Protein AF-A0A3C0M8T8-F1 (afdb_monomer_lite)

Secondary structure (DSSP, 8-state):
-GGGGT----HHHHHHHHHHHHHHHHHSSHHHHHHHHHHHHHHHHHHHHHHH-GGGHHHHHHHHHHHHHHHHHHHHHHHHSS---GGG-HHHHHHHHHHHHHHHHHHHHHHS----

Radius of gyration: 17.22 Å; chains: 1; bounding box: 35×31×57 Å

pLDDT: mean 80.28, std 11.5, range [44.75, 93.38]

Sequence (116 aa):
ELTGMGVAVDWATRVQASLDDFIGLTASVVFPAIIAIGLLIAFVAAGFVARLAPGLRWFVFFVAGAVAMAVIFMLLKQALGTVGLFGARGTLGLAAQCLAGAVGGLVFATLKPAVR

Structure (mmCIF, N/CA/C/O backbone):
data_AF-A0A3C0M8T8-F1
#
_entry.id   AF-A0A3C0M8T8-F1
#
loop_
_atom_site.group_PDB
_atom_site.id
_atom_site.type_symbol
_atom_site.label_atom_id
_atom_site.label_alt_id
_atom_site.label_comp_id
_atom_site.label_asym_id
_atom_site.label_entity_id
_atom_site.label_seq_id
_atom_site.pdbx_PDB_ins_code
_atom_site.Cartn_x
_atom_site.Cartn_y
_atom_site.Cartn_z
_atom_site.occupancy
_atom_site.B_iso_or_equiv
_atom_site.auth_seq_id
_atom_site.auth_comp_id
_atom_site.auth_asym_id
_atom_site.auth_atom_id
_atom_site.pdbx_PDB_model_num
ATOM 1 N N . GLU A 1 1 ? 7.422 -1.029 -28.060 1.00 54.16 1 GLU A N 1
ATOM 2 C CA . GLU A 1 1 ? 7.874 -2.032 -27.068 1.00 54.16 1 GLU A CA 1
ATOM 3 C C . GLU A 1 1 ? 8.872 -2.964 -27.736 1.00 54.16 1 GLU A C 1
ATOM 5 O O . GLU A 1 1 ? 8.706 -3.211 -28.922 1.00 54.16 1 GLU A O 1
ATOM 10 N N . LEU A 1 2 ? 9.902 -3.446 -27.035 1.00 59.66 2 LEU A N 1
ATOM 11 C CA . LEU A 1 2 ? 10.996 -4.256 -27.610 1.00 59.66 2 LEU A CA 1
ATOM 12 C C . LEU A 1 2 ? 10.494 -5.502 -28.373 1.00 59.66 2 LEU A C 1
ATOM 14 O O . LEU A 1 2 ? 11.034 -5.858 -29.416 1.00 59.66 2 LEU A O 1
ATOM 18 N N . THR A 1 3 ? 9.373 -6.073 -27.935 1.00 58.62 3 THR A N 1
ATOM 19 C CA . THR A 1 3 ? 8.644 -7.147 -28.627 1.00 58.62 3 THR A CA 1
ATOM 20 C C . THR A 1 3 ? 8.092 -6.723 -29.993 1.00 58.62 3 THR A C 1
ATOM 22 O O . THR A 1 3 ? 8.092 -7.508 -30.933 1.00 58.62 3 THR A O 1
ATOM 25 N N . GLY A 1 4 ? 7.662 -5.466 -30.132 1.00 60.62 4 GLY A N 1
ATOM 26 C CA . GLY A 1 4 ? 7.236 -4.870 -31.404 1.00 60.62 4 GLY A CA 1
ATOM 27 C C . GLY A 1 4 ? 8.398 -4.504 -32.337 1.00 60.62 4 GLY A C 1
ATOM 28 O O . GLY A 1 4 ? 8.161 -4.172 -33.491 1.00 60.62 4 GLY A O 1
ATOM 29 N N . MET A 1 5 ? 9.642 -4.587 -31.852 1.00 74.56 5 MET A N 1
ATOM 30 C CA . MET A 1 5 ? 10.874 -4.469 -32.643 1.00 74.56 5 MET A CA 1
ATOM 31 C C . MET A 1 5 ? 11.488 -5.847 -32.964 1.00 74.56 5 MET A C 1
ATOM 33 O O . MET A 1 5 ? 12.617 -5.918 -33.439 1.00 74.56 5 MET A O 1
ATOM 37 N N . GLY A 1 6 ? 10.767 -6.945 -32.693 1.00 67.06 6 GLY A N 1
ATOM 38 C CA . GLY A 1 6 ? 11.219 -8.315 -32.967 1.00 67.06 6 GLY A CA 1
ATOM 39 C C . GLY A 1 6 ? 12.208 -8.883 -31.945 1.00 67.06 6 GLY A C 1
ATOM 40 O O . GLY A 1 6 ? 12.714 -9.986 -32.135 1.00 67.06 6 GLY A O 1
ATOM 41 N N . VAL A 1 7 ? 12.476 -8.170 -30.847 1.00 75.75 7 VAL A N 1
ATOM 42 C CA . VAL A 1 7 ? 13.340 -8.662 -29.771 1.00 75.75 7 VAL A CA 1
ATOM 43 C C . VAL A 1 7 ? 12.507 -9.540 -28.841 1.00 75.75 7 VAL A C 1
ATOM 45 O O . VAL A 1 7 ? 11.625 -9.056 -28.126 1.00 75.75 7 VAL A O 1
ATOM 48 N N . ALA A 1 8 ? 12.775 -10.846 -28.854 1.00 72.38 8 ALA A N 1
ATOM 49 C CA . ALA A 1 8 ? 12.189 -11.778 -27.902 1.00 72.38 8 ALA A CA 1
ATOM 50 C C . ALA A 1 8 ? 12.747 -11.484 -26.501 1.00 72.38 8 ALA A C 1
ATOM 52 O O . ALA A 1 8 ? 13.915 -11.735 -26.219 1.00 72.38 8 ALA A O 1
ATOM 53 N N . VAL A 1 9 ? 11.911 -10.917 -25.631 1.00 77.25 9 VAL A N 1
ATOM 54 C CA . VAL A 1 9 ? 12.254 -10.700 -24.221 1.00 77.25 9 VAL A CA 1
ATOM 55 C C . VAL A 1 9 ? 11.786 -11.912 -23.428 1.00 77.25 9 VAL A C 1
ATOM 57 O O . VAL A 1 9 ? 10.575 -12.124 -23.297 1.00 77.25 9 VAL A O 1
ATOM 60 N N . ASP A 1 10 ? 12.743 -12.677 -22.907 1.00 86.19 10 ASP A N 1
ATOM 61 C CA . ASP A 1 10 ? 12.476 -13.832 -22.055 1.00 86.19 10 ASP A CA 1
ATOM 62 C C . ASP A 1 10 ? 11.764 -13.425 -20.751 1.00 86.19 10 ASP A C 1
ATOM 64 O O . ASP A 1 10 ? 11.868 -12.292 -20.268 1.00 86.19 10 ASP A O 1
ATOM 68 N N . TRP A 1 11 ? 11.008 -14.357 -20.175 1.00 83.19 11 TRP A N 1
ATOM 69 C CA . TRP A 1 11 ? 10.229 -14.137 -18.962 1.00 83.19 11 TRP A CA 1
ATOM 70 C C . TRP A 1 11 ? 11.118 -13.784 -17.766 1.00 83.19 11 TRP A C 1
ATOM 72 O O . TRP A 1 11 ? 10.768 -12.889 -16.993 1.00 83.19 11 TRP A O 1
ATOM 82 N N . ALA A 1 12 ? 12.298 -14.405 -17.654 1.00 85.25 12 ALA A N 1
ATOM 83 C CA . ALA A 1 12 ? 13.267 -14.083 -16.608 1.00 85.25 12 ALA A CA 1
ATOM 84 C C . ALA A 1 12 ? 13.675 -12.601 -16.659 1.00 85.25 12 ALA A C 1
ATOM 86 O O . ALA A 1 12 ? 13.643 -11.909 -15.643 1.00 85.25 12 ALA A O 1
ATOM 87 N N . THR A 1 13 ? 13.943 -12.072 -17.857 1.00 83.88 13 THR A N 1
ATOM 88 C CA . THR A 1 13 ? 14.281 -10.657 -18.062 1.00 83.88 13 THR A CA 1
ATOM 89 C C . THR A 1 13 ? 13.140 -9.724 -17.653 1.00 83.88 13 THR A C 1
ATOM 91 O O . THR A 1 13 ? 13.390 -8.661 -17.092 1.00 83.88 13 THR A O 1
ATOM 94 N N . ARG A 1 14 ? 11.879 -10.117 -17.879 1.00 81.25 14 ARG A N 1
ATOM 95 C CA . ARG A 1 14 ? 10.708 -9.318 -17.473 1.00 81.25 14 ARG A CA 1
ATOM 96 C C . ARG A 1 14 ? 10.573 -9.222 -15.958 1.00 81.25 14 ARG A C 1
ATOM 98 O O . ARG A 1 14 ? 10.259 -8.151 -15.439 1.00 81.25 14 ARG A O 1
ATOM 105 N N . VAL A 1 15 ? 10.809 -10.326 -15.252 1.00 82.69 15 VAL A N 1
ATOM 106 C CA . VAL A 1 15 ? 10.779 -10.328 -13.785 1.00 82.69 15 VAL A CA 1
ATOM 107 C C . VAL A 1 15 ? 11.926 -9.516 -13.217 1.00 82.69 15 VAL A C 1
ATOM 109 O O . VAL A 1 15 ? 11.696 -8.709 -12.323 1.00 82.69 15 VAL A O 1
ATOM 112 N N . GLN A 1 16 ? 13.129 -9.672 -13.763 1.00 84.00 16 GLN A N 1
ATOM 113 C CA . GLN A 1 16 ? 14.297 -8.940 -13.287 1.00 84.00 16 GLN A CA 1
ATOM 114 C C . GLN A 1 16 ? 14.127 -7.430 -13.479 1.00 84.00 16 GLN A C 1
ATOM 116 O O . GLN A 1 16 ? 14.297 -6.679 -12.528 1.00 84.00 16 GLN A O 1
ATOM 121 N N . ALA A 1 17 ? 13.636 -7.004 -14.647 1.00 80.75 17 ALA A N 1
ATOM 122 C CA . ALA A 1 17 ? 13.297 -5.605 -14.893 1.00 80.75 17 ALA A CA 1
ATOM 123 C C . ALA A 1 17 ? 12.224 -5.083 -13.921 1.00 80.75 17 ALA A C 1
ATOM 125 O O . ALA A 1 17 ? 12.333 -3.968 -13.423 1.00 80.75 17 ALA A O 1
ATOM 126 N N . SER A 1 18 ? 11.213 -5.899 -13.597 1.00 78.69 18 SER A N 1
ATOM 127 C CA . SER A 1 18 ? 10.181 -5.513 -12.623 1.00 78.69 18 SER A CA 1
ATOM 128 C C . SER A 1 18 ? 10.763 -5.343 -11.215 1.00 78.69 18 SER A C 1
ATOM 130 O O . SER A 1 18 ? 10.365 -4.435 -10.491 1.00 78.69 18 SER A O 1
ATOM 132 N N . LEU A 1 19 ? 11.701 -6.210 -10.817 1.00 80.88 19 LEU A N 1
ATOM 133 C CA . LEU A 1 19 ? 12.399 -6.114 -9.533 1.00 80.88 19 LEU A CA 1
ATOM 134 C C . LEU A 1 19 ? 13.299 -4.880 -9.470 1.00 80.88 19 LEU A C 1
ATOM 136 O O . LEU A 1 19 ? 13.252 -4.156 -8.477 1.00 80.88 19 LEU A O 1
ATOM 140 N N . ASP A 1 20 ? 14.063 -4.615 -10.527 1.00 81.38 20 ASP A N 1
ATOM 141 C CA . ASP A 1 20 ? 14.916 -3.429 -10.626 1.00 81.38 20 ASP A CA 1
ATOM 142 C C . ASP A 1 20 ? 14.077 -2.145 -10.549 1.00 81.38 20 ASP A C 1
ATOM 144 O O . ASP A 1 20 ? 14.431 -1.208 -9.829 1.00 81.38 20 ASP A O 1
ATOM 148 N N . ASP A 1 21 ? 12.908 -2.137 -11.196 1.00 77.94 21 ASP A N 1
ATOM 149 C CA . ASP A 1 21 ? 11.933 -1.051 -11.117 1.00 77.94 21 ASP A CA 1
ATOM 150 C C . ASP A 1 21 ? 11.388 -0.868 -9.692 1.00 77.94 21 ASP A C 1
ATOM 152 O O . ASP A 1 21 ? 11.324 0.262 -9.202 1.00 77.94 21 ASP A O 1
ATOM 156 N N . PHE A 1 22 ? 11.027 -1.951 -8.990 1.00 74.19 22 PHE A N 1
ATOM 157 C CA . PHE A 1 22 ? 10.601 -1.886 -7.585 1.00 74.19 22 PHE A CA 1
ATOM 158 C C . PHE A 1 22 ? 11.703 -1.328 -6.679 1.00 74.19 22 PHE A C 1
ATOM 160 O O . PHE A 1 22 ? 11.435 -0.445 -5.859 1.00 74.19 22 PHE A O 1
ATOM 167 N N . ILE A 1 23 ? 12.940 -1.805 -6.840 1.00 78.25 23 ILE A N 1
ATOM 168 C CA . ILE A 1 23 ? 14.091 -1.352 -6.053 1.00 78.25 23 ILE A CA 1
ATOM 169 C C . ILE A 1 23 ? 14.344 0.130 -6.319 1.00 78.25 23 ILE A C 1
ATOM 171 O O . ILE A 1 23 ? 14.390 0.908 -5.368 1.00 78.25 23 ILE A O 1
ATOM 175 N N . GLY A 1 24 ? 14.415 0.543 -7.586 1.00 74.69 24 GLY A N 1
ATOM 176 C CA . GLY A 1 24 ? 14.607 1.940 -7.976 1.00 74.69 24 GLY A CA 1
ATOM 177 C C . GLY A 1 24 ? 13.518 2.865 -7.430 1.00 74.69 24 GLY A C 1
ATOM 178 O O . GLY A 1 24 ? 13.804 3.987 -7.008 1.00 74.69 24 GLY A O 1
ATOM 179 N N . LEU A 1 25 ? 12.277 2.375 -7.351 1.00 70.31 25 LEU A N 1
ATOM 180 C CA . LEU A 1 25 ? 11.152 3.108 -6.777 1.00 70.31 25 LEU A CA 1
ATOM 181 C C . LEU A 1 25 ? 11.287 3.328 -5.268 1.00 70.31 25 LEU A C 1
ATOM 183 O O . LEU A 1 25 ? 11.002 4.415 -4.766 1.00 70.31 25 LEU A O 1
ATOM 187 N N . THR A 1 26 ? 11.697 2.283 -4.549 1.00 69.88 26 THR A N 1
ATOM 188 C CA . THR A 1 26 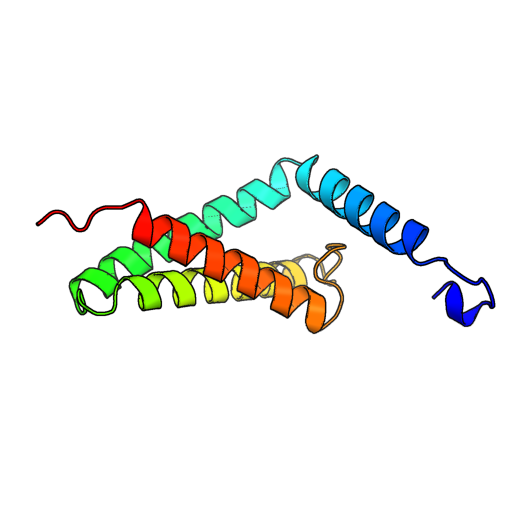? 11.865 2.312 -3.087 1.00 69.88 26 THR A CA 1
ATOM 189 C C . THR A 1 26 ? 13.178 2.943 -2.637 1.00 69.88 26 THR A C 1
ATOM 191 O O . THR A 1 26 ? 13.268 3.407 -1.504 1.00 69.88 26 THR A O 1
ATOM 194 N N . ALA A 1 27 ? 14.181 3.001 -3.517 1.00 70.19 27 ALA A N 1
ATOM 195 C CA . ALA A 1 27 ? 15.466 3.634 -3.247 1.00 70.19 27 ALA A CA 1
ATOM 196 C C . ALA A 1 27 ? 15.339 5.158 -3.089 1.00 70.19 27 ALA A C 1
ATOM 198 O O . ALA A 1 27 ? 16.151 5.783 -2.408 1.00 70.19 27 ALA A O 1
ATOM 199 N N . SER A 1 28 ? 14.303 5.765 -3.678 1.00 70.88 28 SER A N 1
ATOM 200 C CA . SER A 1 28 ? 13.942 7.155 -3.403 1.00 70.88 28 SER A CA 1
ATOM 201 C C . SER A 1 28 ? 13.037 7.243 -2.177 1.00 70.88 28 SER A C 1
ATOM 203 O O . SER A 1 28 ? 12.013 6.574 -2.105 1.00 70.88 28 SER A O 1
ATOM 205 N N . VAL A 1 29 ? 13.365 8.122 -1.227 1.00 76.94 29 VAL A N 1
ATOM 206 C CA . VAL A 1 29 ? 12.588 8.314 0.015 1.00 76.94 29 VAL A CA 1
ATOM 207 C C . VAL A 1 29 ? 11.221 8.963 -0.249 1.00 76.94 29 VAL A C 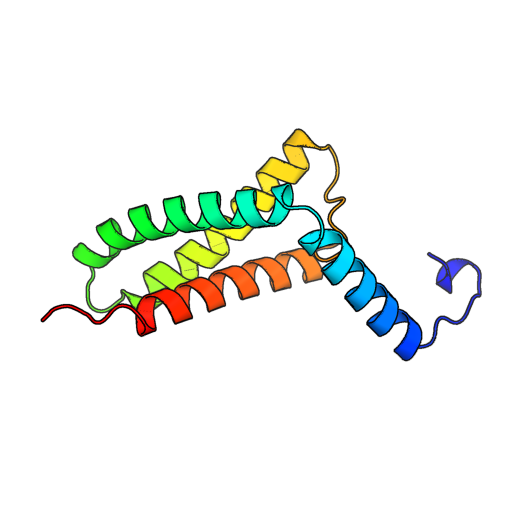1
ATOM 209 O O . VAL A 1 29 ? 10.267 8.755 0.499 1.00 76.94 29 VAL A O 1
ATOM 212 N N . VAL A 1 30 ? 11.096 9.740 -1.328 1.00 82.81 30 VAL A N 1
ATOM 213 C CA . VAL A 1 30 ? 9.929 10.602 -1.577 1.00 82.81 30 VAL A CA 1
ATOM 214 C C . VAL A 1 30 ? 8.666 9.791 -1.860 1.00 82.81 30 VAL A C 1
ATOM 216 O O . VAL A 1 30 ? 7.612 10.049 -1.283 1.00 82.81 30 VAL A O 1
ATOM 219 N N . PHE A 1 31 ? 8.759 8.793 -2.736 1.00 80.69 31 PHE A N 1
ATOM 220 C CA . PHE A 1 31 ? 7.603 7.996 -3.136 1.00 80.69 31 PHE A CA 1
ATOM 221 C C . PHE A 1 31 ? 6.976 7.175 -1.986 1.00 80.69 31 PHE A C 1
ATOM 223 O O . PHE A 1 31 ? 5.772 7.323 -1.745 1.00 80.69 31 PHE A O 1
ATOM 230 N N . PRO A 1 32 ? 7.738 6.365 -1.223 1.00 82.94 32 PRO A N 1
ATOM 231 C CA . PRO A 1 32 ? 7.196 5.664 -0.065 1.00 82.94 32 PRO A CA 1
ATOM 232 C C . PRO A 1 32 ? 6.697 6.631 1.017 1.00 82.94 32 PRO A C 1
ATOM 234 O O . PRO A 1 32 ? 5.708 6.319 1.679 1.00 82.94 32 PRO A O 1
ATOM 237 N N . ALA A 1 33 ? 7.292 7.823 1.163 1.00 88.69 33 ALA A N 1
ATOM 238 C CA . ALA A 1 33 ? 6.779 8.842 2.080 1.00 88.69 33 ALA A CA 1
ATOM 239 C C . ALA A 1 33 ? 5.383 9.351 1.672 1.00 88.69 33 ALA A C 1
ATOM 241 O O . ALA A 1 33 ? 4.499 9.443 2.523 1.00 88.69 33 ALA A O 1
ATOM 242 N N . ILE A 1 34 ? 5.142 9.614 0.381 1.00 89.81 34 ILE A N 1
ATOM 243 C CA . ILE A 1 34 ? 3.815 10.012 -0.127 1.00 89.81 34 ILE A CA 1
ATOM 244 C C . ILE A 1 34 ? 2.779 8.916 0.153 1.00 89.81 34 ILE A C 1
ATOM 246 O O . ILE A 1 34 ? 1.687 9.209 0.646 1.00 89.81 34 ILE A O 1
ATOM 250 N N . ILE A 1 35 ? 3.132 7.653 -0.110 1.00 89.69 35 ILE A N 1
ATOM 251 C CA . ILE A 1 35 ? 2.282 6.497 0.204 1.00 89.69 35 ILE A CA 1
ATOM 252 C C . ILE A 1 35 ? 1.954 6.444 1.697 1.00 89.69 35 ILE A C 1
ATOM 254 O O . ILE A 1 35 ? 0.784 6.322 2.063 1.00 89.69 35 ILE A O 1
ATOM 258 N N . ALA A 1 36 ? 2.971 6.545 2.555 1.00 91.00 36 ALA A N 1
ATOM 259 C CA . ALA A 1 36 ? 2.810 6.453 3.999 1.00 91.00 36 ALA A CA 1
ATOM 260 C C . ALA A 1 36 ? 1.898 7.562 4.537 1.00 91.00 36 ALA A C 1
ATOM 262 O O . ALA A 1 36 ? 0.984 7.282 5.310 1.00 91.00 36 ALA A O 1
ATOM 263 N N . ILE A 1 37 ? 2.094 8.805 4.086 1.00 92.94 37 ILE A N 1
ATOM 264 C CA . ILE A 1 37 ? 1.269 9.952 4.486 1.00 92.94 37 ILE A CA 1
ATOM 265 C C . ILE A 1 37 ? -0.175 9.773 4.004 1.00 92.94 37 ILE A C 1
ATOM 267 O O . ILE A 1 37 ? -1.111 9.956 4.783 1.00 92.94 37 ILE A O 1
ATOM 271 N N . GLY A 1 38 ? -0.381 9.372 2.747 1.00 92.38 38 GLY A N 1
ATOM 272 C CA . GLY A 1 38 ? -1.725 9.167 2.206 1.00 92.38 38 GLY A CA 1
ATOM 273 C C . GLY A 1 38 ? -2.487 8.039 2.911 1.00 92.38 38 GLY A C 1
ATOM 274 O O . GLY A 1 38 ? -3.655 8.210 3.263 1.00 92.38 38 GLY A O 1
ATOM 275 N N . LEU A 1 39 ? -1.819 6.914 3.196 1.00 91.56 39 LEU A N 1
ATOM 276 C CA . LEU A 1 39 ? -2.400 5.818 3.978 1.00 91.56 39 LEU A CA 1
ATOM 277 C C . LEU A 1 39 ? -2.684 6.229 5.425 1.00 91.56 39 LEU A C 1
ATOM 279 O O . LEU A 1 39 ? -3.737 5.878 5.950 1.00 91.56 39 LEU A O 1
ATOM 283 N N . LEU A 1 40 ? -1.795 6.997 6.062 1.00 93.12 40 LEU A N 1
ATOM 284 C CA . LEU A 1 40 ? -2.003 7.505 7.420 1.00 93.12 40 LEU A CA 1
ATOM 285 C C . LEU A 1 40 ? -3.298 8.321 7.502 1.00 93.12 40 LEU A C 1
ATOM 287 O O . LEU A 1 40 ? -4.137 8.058 8.363 1.00 93.12 40 LEU A O 1
ATOM 291 N N . ILE A 1 41 ? -3.486 9.269 6.580 1.00 93.19 41 ILE A N 1
ATOM 292 C CA . ILE A 1 41 ? -4.686 10.115 6.524 1.00 93.19 41 ILE A CA 1
ATOM 293 C C . ILE A 1 41 ? -5.936 9.250 6.317 1.00 93.19 41 ILE A C 1
ATOM 295 O O . ILE A 1 41 ? -6.914 9.380 7.059 1.00 93.19 41 ILE A O 1
ATOM 299 N N . ALA A 1 42 ? -5.892 8.322 5.357 1.00 92.00 42 ALA A N 1
ATOM 300 C CA . ALA A 1 42 ? -7.010 7.429 5.071 1.00 92.00 42 ALA A CA 1
ATOM 301 C C . ALA A 1 42 ? -7.362 6.529 6.266 1.00 92.00 42 ALA A C 1
ATOM 303 O O . ALA A 1 42 ? -8.537 6.330 6.568 1.00 92.00 42 ALA A O 1
ATOM 304 N N . PHE A 1 43 ? -6.365 6.015 6.988 1.00 90.75 43 PHE A N 1
ATOM 305 C CA . PHE A 1 43 ? -6.574 5.152 8.151 1.00 90.75 43 PHE A CA 1
ATOM 306 C C . PHE A 1 43 ? -7.071 5.912 9.380 1.00 90.75 43 PHE A C 1
ATOM 308 O O . PHE A 1 43 ? -7.842 5.355 10.164 1.00 90.75 43 PHE A O 1
ATOM 315 N N . VAL A 1 44 ? -6.688 7.179 9.550 1.00 91.44 44 VAL A N 1
ATOM 316 C CA . VAL A 1 44 ? -7.278 8.047 10.579 1.00 91.44 44 VAL A CA 1
ATOM 317 C C . VAL A 1 44 ? -8.765 8.258 10.291 1.00 91.44 44 VAL A C 1
ATOM 319 O O . VAL A 1 44 ? -9.590 8.020 11.174 1.00 91.44 44 VAL A O 1
ATOM 322 N N . ALA A 1 45 ? -9.126 8.604 9.051 1.00 89.88 45 ALA A N 1
ATOM 323 C CA . ALA A 1 45 ? -10.524 8.753 8.639 1.00 89.88 45 ALA A CA 1
ATOM 324 C C . ALA A 1 45 ? -11.317 7.441 8.802 1.00 89.88 45 ALA A C 1
ATOM 326 O O . ALA A 1 45 ? -12.389 7.426 9.412 1.00 89.88 45 ALA A O 1
ATOM 327 N N . ALA A 1 46 ? -10.752 6.318 8.349 1.00 88.81 46 ALA A N 1
ATOM 328 C CA . ALA A 1 46 ? -11.325 4.983 8.515 1.00 88.81 46 ALA A CA 1
ATOM 329 C C . ALA A 1 46 ? -11.535 4.617 9.991 1.00 88.81 46 ALA A C 1
ATOM 331 O O . ALA A 1 46 ? -12.517 3.961 10.328 1.00 88.81 46 ALA A O 1
ATOM 332 N N . GLY A 1 47 ? -10.654 5.073 10.885 1.00 86.38 47 GLY A N 1
ATOM 333 C CA . GLY A 1 47 ? -10.796 4.889 12.326 1.00 86.38 47 GLY A CA 1
ATOM 334 C C . GLY A 1 47 ? -12.056 5.544 12.894 1.00 86.38 47 GLY A C 1
ATOM 335 O O . GLY A 1 47 ? -12.730 4.931 13.721 1.00 86.38 47 GLY A O 1
ATOM 336 N N . PHE A 1 48 ? -12.416 6.744 12.431 1.00 87.94 48 PHE A N 1
ATOM 337 C CA . PHE A 1 48 ? -13.672 7.394 12.819 1.00 87.94 48 PHE A CA 1
ATOM 338 C C . PHE A 1 48 ? -14.893 6.659 12.259 1.00 87.94 48 PHE A C 1
ATOM 340 O O . PHE A 1 48 ? -15.845 6.415 12.995 1.00 87.94 48 PHE A O 1
ATOM 347 N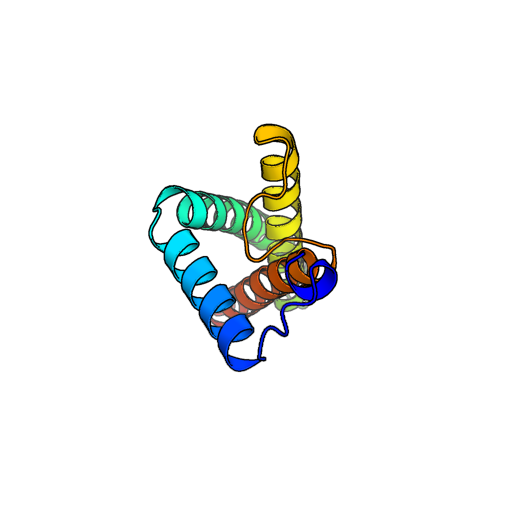 N . VAL A 1 49 ? -14.843 6.234 10.994 1.00 86.00 49 VAL A N 1
ATOM 348 C CA . VAL A 1 49 ? -15.933 5.474 10.355 1.00 86.00 49 VAL A CA 1
ATOM 349 C C . VAL A 1 49 ? -16.140 4.118 11.038 1.00 86.00 49 VAL A C 1
ATOM 351 O O . VAL A 1 49 ? -17.269 3.714 11.314 1.00 86.00 49 VAL A O 1
ATOM 354 N N . ALA A 1 50 ? -15.055 3.436 11.402 1.00 87.06 50 ALA A N 1
ATOM 355 C CA . ALA A 1 50 ? -15.103 2.156 12.098 1.00 87.06 50 ALA A CA 1
ATOM 356 C C . ALA A 1 50 ? -15.696 2.247 13.515 1.00 87.06 50 ALA A C 1
ATOM 358 O O . ALA A 1 50 ? -16.133 1.226 14.040 1.00 87.06 50 ALA A O 1
ATOM 359 N N . ARG A 1 51 ? -15.743 3.438 14.137 1.00 83.44 51 ARG A N 1
ATOM 360 C CA . ARG A 1 51 ? -16.470 3.635 15.407 1.00 83.44 51 ARG A CA 1
ATOM 361 C C . ARG A 1 51 ? -17.983 3.556 15.222 1.00 83.44 51 ARG A C 1
ATOM 363 O O . ARG A 1 51 ? -18.667 3.122 16.139 1.00 83.44 51 ARG A O 1
ATOM 370 N N . LEU A 1 52 ? -18.492 3.954 14.057 1.00 84.12 52 LEU A N 1
ATOM 371 C CA . LEU A 1 52 ? -19.924 3.940 13.760 1.00 84.12 52 LEU A CA 1
ATOM 372 C C . LEU A 1 52 ? -20.419 2.544 13.345 1.00 84.12 52 LEU A C 1
ATOM 374 O O . LEU A 1 52 ? -21.572 2.204 13.581 1.00 84.12 52 LEU A O 1
ATOM 378 N N . ALA A 1 53 ? -19.538 1.720 12.768 1.00 80.19 53 ALA A N 1
ATOM 379 C CA . ALA A 1 53 ? -19.836 0.354 12.335 1.00 80.19 53 ALA A CA 1
ATOM 380 C C . ALA A 1 53 ? -18.741 -0.637 12.792 1.00 80.19 53 ALA A C 1
ATOM 382 O O . ALA A 1 53 ? -17.961 -1.129 11.968 1.00 80.19 53 ALA A O 1
ATOM 383 N N . PRO A 1 54 ? -18.664 -0.964 14.098 1.00 76.19 54 PRO A N 1
ATOM 384 C CA . PRO A 1 54 ? -17.578 -1.776 14.656 1.00 76.19 54 PRO A CA 1
ATOM 385 C C . PRO A 1 54 ? -17.498 -3.189 14.058 1.00 76.19 54 PRO A C 1
ATOM 387 O O . PRO A 1 54 ? -16.401 -3.724 13.908 1.00 76.19 54 PRO A O 1
ATOM 390 N N . GLY A 1 55 ? -18.632 -3.767 13.643 1.00 81.31 55 GLY A N 1
ATOM 391 C CA . GLY A 1 55 ? -18.686 -5.088 13.003 1.00 81.31 55 GLY A CA 1
ATOM 392 C C . GLY A 1 55 ? -18.071 -5.146 11.598 1.00 81.31 55 GLY A C 1
ATOM 393 O O . GLY A 1 55 ? -17.703 -6.224 11.145 1.00 81.31 55 GLY A O 1
ATOM 394 N N . LEU A 1 56 ? -17.907 -4.004 10.918 1.00 84.81 56 LEU A N 1
ATOM 395 C CA . LEU A 1 56 ? -17.374 -3.930 9.550 1.00 84.81 56 LEU A CA 1
ATOM 396 C C . LEU A 1 56 ? -15.965 -3.333 9.478 1.00 84.81 56 LEU A C 1
ATOM 398 O O . LEU A 1 56 ? -15.467 -3.026 8.396 1.00 84.81 56 LEU A O 1
ATOM 402 N N . ARG A 1 57 ? -15.297 -3.186 10.625 1.00 82.88 57 ARG A N 1
ATOM 403 C CA . ARG A 1 57 ? -14.001 -2.513 10.745 1.00 82.88 57 ARG A CA 1
ATOM 404 C C . ARG A 1 57 ? -12.960 -3.036 9.750 1.00 82.88 57 ARG A C 1
ATOM 406 O O . ARG A 1 57 ? -12.284 -2.232 9.118 1.00 82.88 57 ARG A O 1
ATOM 413 N N . TRP A 1 58 ? -12.866 -4.351 9.551 1.00 84.81 58 TRP A N 1
ATOM 414 C CA . TRP A 1 58 ? -11.898 -4.934 8.611 1.00 84.81 58 TRP A CA 1
ATOM 415 C C . TRP A 1 58 ? -12.149 -4.500 7.159 1.00 84.81 58 TRP A C 1
ATOM 417 O O . TRP A 1 58 ? -11.217 -4.123 6.451 1.00 84.81 58 TRP A O 1
ATOM 427 N N . PHE A 1 59 ? -13.421 -4.450 6.755 1.00 87.88 59 PHE A N 1
ATOM 428 C CA . PHE A 1 59 ? -13.832 -3.992 5.430 1.00 87.88 59 PHE A CA 1
ATOM 429 C C . PHE A 1 59 ? -13.604 -2.486 5.241 1.00 87.88 59 PHE A C 1
ATOM 431 O O . PHE A 1 59 ? -13.123 -2.062 4.193 1.00 87.88 59 PHE A O 1
ATOM 438 N N . VAL A 1 60 ? -13.870 -1.674 6.271 1.00 88.81 60 VAL A N 1
ATOM 439 C CA . VAL A 1 60 ? -13.639 -0.220 6.230 1.00 88.81 60 VAL A CA 1
ATOM 440 C C . VAL A 1 60 ? -12.163 0.094 5.968 1.00 88.81 60 VAL A C 1
ATOM 442 O O . VAL A 1 60 ? -11.857 0.914 5.106 1.00 88.81 60 VAL A O 1
ATOM 445 N N . PHE A 1 61 ? -11.238 -0.582 6.658 1.00 88.94 61 PHE A N 1
ATOM 446 C CA . PHE A 1 61 ? -9.803 -0.377 6.439 1.00 88.94 61 PHE A CA 1
ATOM 447 C C . PHE A 1 61 ? -9.312 -0.936 5.095 1.00 88.94 61 PHE A C 1
ATOM 449 O O . PHE A 1 61 ? -8.471 -0.300 4.459 1.00 88.94 61 PHE A O 1
ATOM 456 N N . PHE A 1 62 ? -9.856 -2.065 4.627 1.00 91.00 62 PHE A N 1
ATOM 457 C CA . PHE A 1 62 ? -9.572 -2.607 3.290 1.00 91.00 62 PHE A CA 1
ATOM 458 C C . PHE A 1 62 ? -9.929 -1.611 2.183 1.00 91.00 62 PHE A C 1
ATOM 460 O O . PHE A 1 62 ? -9.086 -1.264 1.354 1.00 91.00 62 PHE A O 1
ATOM 467 N N . VAL A 1 63 ? -11.162 -1.096 2.201 1.00 92.25 63 VAL A N 1
ATOM 468 C CA . VAL A 1 63 ? -11.630 -0.126 1.204 1.00 92.25 63 VAL A CA 1
ATOM 469 C C . VAL A 1 63 ? -10.858 1.186 1.325 1.00 92.25 63 VAL A C 1
ATOM 471 O O . VAL A 1 63 ? -10.435 1.734 0.310 1.00 92.25 63 VAL A O 1
ATOM 474 N N . ALA A 1 64 ? -10.599 1.668 2.545 1.00 92.44 64 ALA A N 1
ATOM 475 C CA . ALA A 1 64 ? -9.823 2.889 2.754 1.00 92.44 64 ALA A CA 1
ATOM 476 C C . ALA A 1 64 ? -8.403 2.787 2.176 1.00 92.44 64 ALA A C 1
ATOM 478 O O . ALA A 1 64 ? -7.943 3.726 1.531 1.00 92.44 64 ALA A O 1
ATOM 479 N N . GLY A 1 65 ? -7.726 1.647 2.352 1.00 92.00 65 GLY A N 1
ATOM 480 C CA . GLY A 1 65 ? -6.399 1.408 1.780 1.00 92.00 65 GLY A CA 1
ATOM 481 C C . GLY A 1 65 ? -6.400 1.367 0.248 1.00 92.00 65 GLY A C 1
ATOM 482 O O . GLY A 1 65 ? -5.538 1.981 -0.385 1.00 92.00 65 GLY A O 1
ATOM 483 N N . ALA A 1 66 ? -7.396 0.709 -0.357 1.00 92.06 66 ALA A N 1
ATOM 484 C CA . ALA A 1 66 ? -7.562 0.673 -1.812 1.00 92.06 66 ALA A CA 1
ATOM 485 C C . ALA A 1 66 ? -7.815 2.071 -2.399 1.00 92.06 66 ALA A C 1
ATOM 487 O O . ALA A 1 66 ? -7.166 2.479 -3.364 1.00 92.06 66 ALA A O 1
ATOM 488 N N . VAL A 1 67 ? -8.734 2.824 -1.786 1.00 93.19 67 VAL A N 1
ATOM 489 C CA . VAL A 1 67 ? -9.091 4.184 -2.209 1.00 93.19 67 VAL A CA 1
ATOM 490 C C . VAL A 1 67 ? -7.912 5.138 -2.038 1.00 93.19 67 VAL A C 1
ATOM 492 O O . VAL A 1 67 ? -7.649 5.933 -2.935 1.00 93.19 67 VAL A O 1
ATOM 495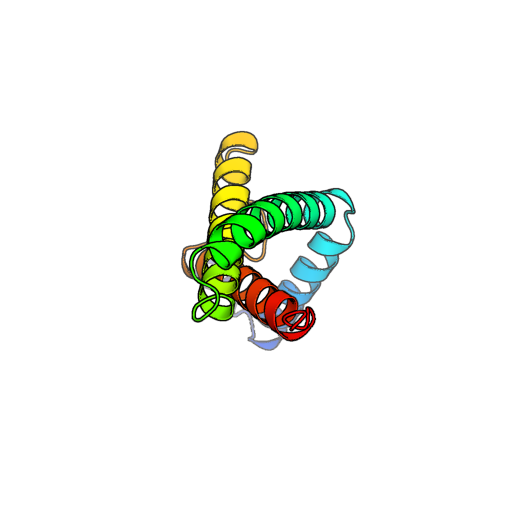 N N . ALA A 1 68 ? -7.158 5.036 -0.940 1.00 93.38 68 ALA A N 1
ATOM 496 C CA . ALA A 1 68 ? -5.968 5.854 -0.721 1.00 93.38 68 ALA A CA 1
ATOM 497 C C . ALA A 1 68 ? -4.946 5.683 -1.852 1.00 93.38 68 ALA A C 1
ATOM 499 O O . ALA A 1 68 ? -4.479 6.677 -2.406 1.00 93.38 68 ALA A O 1
ATOM 500 N N . MET A 1 69 ? -4.646 4.440 -2.247 1.00 91.38 69 MET A N 1
ATOM 501 C CA . MET A 1 69 ? -3.766 4.188 -3.392 1.00 91.38 69 MET A CA 1
ATOM 502 C C . MET A 1 69 ? -4.338 4.762 -4.687 1.00 91.38 69 MET A C 1
ATOM 504 O O . MET A 1 69 ? -3.625 5.467 -5.398 1.00 91.38 69 MET A O 1
ATOM 508 N N . ALA A 1 70 ? -5.621 4.539 -4.978 1.00 89.38 70 ALA A N 1
ATOM 509 C CA . ALA A 1 70 ? -6.246 5.092 -6.178 1.00 89.38 70 ALA A CA 1
ATOM 510 C C . ALA A 1 70 ? -6.111 6.626 -6.244 1.00 89.38 70 ALA A C 1
ATOM 512 O O . ALA A 1 70 ? -5.696 7.167 -7.269 1.00 89.38 70 ALA A O 1
ATOM 513 N N . VAL A 1 71 ? -6.390 7.320 -5.136 1.00 91.00 71 VAL A N 1
ATOM 514 C CA . VAL A 1 71 ? -6.300 8.784 -5.040 1.00 91.00 71 VAL A CA 1
ATOM 515 C C . VAL A 1 71 ? -4.863 9.268 -5.211 1.00 91.00 71 VAL A C 1
ATOM 517 O O . VAL A 1 71 ? -4.627 10.183 -5.996 1.00 91.00 71 VAL A O 1
ATOM 520 N N . ILE A 1 72 ? -3.889 8.642 -4.544 1.00 89.62 72 ILE A N 1
ATOM 521 C CA . ILE A 1 72 ? -2.469 9.010 -4.673 1.00 89.62 72 ILE A CA 1
ATOM 522 C C . ILE A 1 72 ? -2.019 8.907 -6.131 1.00 89.62 72 ILE A C 1
ATOM 524 O O . ILE A 1 72 ? -1.400 9.833 -6.649 1.00 89.62 72 ILE A O 1
ATOM 528 N N . PHE A 1 73 ? -2.371 7.822 -6.824 1.00 85.62 73 PHE A N 1
ATOM 529 C CA . PHE A 1 73 ? -1.992 7.643 -8.225 1.00 85.62 73 PHE A CA 1
ATOM 530 C C . PHE A 1 73 ? -2.722 8.599 -9.171 1.00 85.62 73 PHE A C 1
ATOM 532 O O . PHE A 1 73 ? -2.115 9.067 -10.134 1.00 85.62 73 PHE A O 1
ATOM 539 N N . MET A 1 74 ? -3.985 8.943 -8.900 1.00 85.94 74 MET A N 1
ATOM 540 C CA . MET A 1 74 ? -4.697 9.982 -9.652 1.00 85.94 74 MET A CA 1
ATOM 541 C C . MET A 1 74 ? -4.039 11.356 -9.481 1.00 85.94 74 MET A C 1
ATOM 543 O O . MET A 1 74 ? -3.805 12.044 -10.475 1.00 85.94 74 MET A O 1
ATOM 547 N N . LEU A 1 75 ? -3.682 11.727 -8.249 1.00 87.00 75 LEU A N 1
ATOM 548 C CA . LEU A 1 75 ? -3.010 12.993 -7.951 1.00 87.00 75 LEU A CA 1
ATOM 549 C C . LEU A 1 75 ? -1.612 13.053 -8.568 1.00 87.00 75 LEU A C 1
ATOM 551 O O . LEU A 1 75 ? -1.258 14.054 -9.186 1.00 87.00 75 LEU A O 1
ATOM 555 N N . LEU A 1 76 ? -0.834 11.971 -8.474 1.00 84.56 76 LEU A N 1
ATOM 556 C CA . LEU A 1 76 ? 0.478 11.881 -9.115 1.00 84.56 76 LEU A CA 1
ATOM 557 C C . LEU A 1 76 ? 0.363 11.963 -10.639 1.00 84.56 76 LEU A C 1
ATOM 559 O O . LEU A 1 76 ? 1.131 12.682 -11.268 1.00 84.56 76 LEU A O 1
ATOM 563 N N . LYS A 1 77 ? -0.628 11.296 -11.243 1.00 81.06 77 LYS A N 1
ATOM 564 C CA . LYS A 1 77 ? -0.890 11.408 -12.683 1.00 81.06 77 LYS A CA 1
ATOM 565 C C . LYS A 1 77 ? -1.199 12.849 -13.086 1.00 81.06 77 LYS A C 1
ATOM 567 O O . LYS A 1 77 ? -0.723 13.299 -14.124 1.00 81.06 77 LYS A O 1
ATOM 572 N N . GLN A 1 78 ? -1.990 13.557 -12.283 1.00 82.94 78 GLN A N 1
ATOM 573 C CA . GLN A 1 78 ? -2.354 14.945 -12.548 1.00 82.94 78 GLN A CA 1
ATOM 574 C C . GLN A 1 78 ? -1.163 15.897 -12.379 1.00 82.94 78 GLN A C 1
ATOM 576 O O . GLN A 1 78 ? -0.982 16.788 -13.201 1.00 82.94 78 GLN A O 1
ATOM 581 N N . ALA A 1 79 ? -0.339 15.697 -11.349 1.00 83.81 79 ALA A N 1
ATOM 582 C CA . ALA A 1 79 ? 0.796 16.566 -11.048 1.00 83.81 79 ALA A CA 1
ATOM 583 C C . ALA A 1 79 ? 2.017 16.318 -11.954 1.00 83.81 79 ALA A C 1
ATOM 585 O O . ALA A 1 79 ? 2.711 17.266 -12.307 1.00 83.81 79 ALA A O 1
ATOM 586 N N . LEU A 1 80 ? 2.284 15.065 -12.345 1.00 77.88 80 LEU A N 1
ATOM 587 C CA . LEU A 1 80 ? 3.461 14.682 -13.140 1.00 77.88 80 LEU A CA 1
ATOM 588 C C . LEU A 1 80 ? 3.141 14.459 -14.630 1.00 77.88 80 LEU A C 1
ATOM 590 O O . LEU A 1 80 ? 4.030 14.122 -15.411 1.00 77.88 80 LEU A O 1
ATOM 594 N N . GLY A 1 81 ? 1.874 14.584 -15.039 1.00 68.75 81 GLY A N 1
ATOM 595 C CA . GLY A 1 81 ? 1.420 14.414 -16.427 1.00 68.75 81 GLY A CA 1
ATOM 596 C C . GLY A 1 81 ? 1.465 12.976 -16.963 1.00 68.75 81 GLY A C 1
ATOM 597 O O . GLY A 1 81 ? 0.892 12.691 -18.013 1.00 68.75 81 GLY A O 1
ATOM 598 N N . THR A 1 82 ? 2.098 12.039 -16.251 1.00 65.00 82 THR A N 1
ATOM 599 C CA . THR A 1 82 ? 2.160 10.619 -16.614 1.00 65.00 82 THR A CA 1
ATOM 600 C C . THR A 1 82 ? 2.038 9.733 -15.378 1.00 65.00 82 THR A C 1
ATOM 602 O O . THR A 1 82 ? 2.462 10.098 -14.282 1.00 65.00 82 THR A O 1
ATOM 605 N N . VAL A 1 83 ? 1.513 8.516 -15.557 1.00 59.50 83 VAL A N 1
ATOM 606 C CA . VAL A 1 83 ? 1.677 7.430 -14.574 1.00 59.50 83 VAL A CA 1
ATOM 607 C C . VAL A 1 83 ? 3.075 6.832 -14.789 1.00 59.50 83 VAL A C 1
ATOM 609 O O . VAL A 1 83 ? 3.234 5.696 -15.220 1.00 59.50 83 VAL A O 1
ATOM 612 N N . GLY A 1 84 ? 4.110 7.655 -14.602 1.00 51.16 84 GLY A N 1
ATOM 613 C CA . GLY A 1 84 ? 5.513 7.313 -14.864 1.00 51.16 84 GLY A CA 1
ATOM 614 C C . GLY A 1 84 ? 6.123 6.340 -13.851 1.00 51.16 84 GLY A C 1
ATOM 615 O O . GLY A 1 84 ? 7.292 5.991 -13.971 1.00 51.16 84 GLY A O 1
ATOM 616 N N . LEU A 1 85 ? 5.340 5.882 -12.874 1.00 56.28 85 LEU A N 1
ATOM 617 C CA . LEU A 1 85 ? 5.733 4.907 -11.869 1.00 56.28 85 LEU A CA 1
ATOM 618 C C . LEU A 1 85 ? 5.669 3.489 -12.438 1.00 56.28 85 LEU A C 1
ATOM 620 O O . LEU A 1 85 ? 4.594 2.974 -12.742 1.00 56.28 85 LEU A O 1
ATOM 624 N N . PHE A 1 86 ? 6.844 2.884 -12.583 1.00 56.06 86 PHE A N 1
ATOM 625 C CA . PHE A 1 86 ? 7.102 1.649 -13.317 1.00 56.06 86 PHE A CA 1
ATOM 626 C C . PHE A 1 86 ? 6.133 0.485 -13.016 1.00 56.06 86 PHE A C 1
ATOM 628 O O . PHE A 1 86 ? 5.683 -0.175 -13.948 1.00 56.06 86 PHE A O 1
ATOM 635 N N . GLY A 1 87 ? 5.698 0.308 -11.761 1.00 55.09 87 GLY A N 1
ATOM 636 C CA . GLY A 1 87 ? 4.768 -0.761 -11.357 1.00 55.09 87 GLY A CA 1
ATOM 637 C C . GLY A 1 87 ? 3.268 -0.505 -11.594 1.00 55.09 87 GLY A C 1
ATOM 638 O O . GLY A 1 87 ? 2.478 -1.441 -11.519 1.00 55.09 87 GLY A O 1
ATOM 639 N N . ALA A 1 88 ? 2.845 0.729 -11.901 1.00 56.75 88 ALA A N 1
ATOM 640 C CA . ALA A 1 88 ? 1.428 1.085 -12.091 1.00 56.75 88 ALA A CA 1
ATOM 641 C C . ALA A 1 88 ? 1.063 1.403 -13.551 1.00 56.75 88 ALA A C 1
ATOM 643 O O . ALA A 1 88 ? -0.001 1.963 -13.829 1.00 56.75 88 ALA A O 1
ATOM 644 N N . ARG A 1 89 ? 1.948 1.078 -14.500 1.00 62.75 89 ARG A N 1
ATOM 645 C CA . ARG A 1 89 ? 1.697 1.306 -15.925 1.00 62.75 89 ARG A CA 1
ATOM 646 C C . ARG A 1 89 ? 0.563 0.393 -16.405 1.00 62.75 89 ARG A C 1
ATOM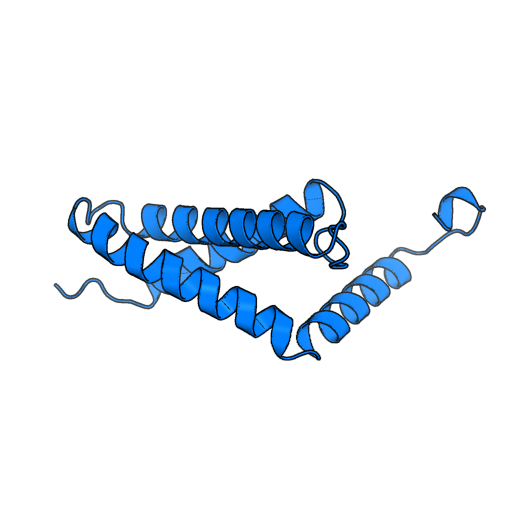 648 O O . ARG A 1 89 ? 0.635 -0.827 -16.299 1.00 62.75 89 ARG A O 1
ATOM 655 N N . GLY A 1 90 ? -0.492 1.004 -16.944 1.00 70.31 90 GLY A N 1
ATOM 656 C CA . GLY A 1 90 ? -1.691 0.300 -17.405 1.00 70.31 90 GLY A CA 1
ATOM 657 C C . GLY A 1 90 ? -2.704 -0.012 -16.295 1.00 70.31 90 GLY A C 1
ATOM 658 O O . GLY A 1 90 ? -2.482 0.228 -15.110 1.00 70.31 90 GLY A O 1
ATOM 659 N N . THR A 1 91 ? -3.862 -0.539 -16.692 1.00 75.25 91 THR A N 1
ATOM 660 C CA . THR A 1 91 ? -4.986 -0.827 -15.782 1.00 75.25 91 THR A CA 1
ATOM 661 C C . THR A 1 91 ? -4.657 -1.917 -14.762 1.00 75.25 91 THR A C 1
ATOM 663 O O . THR A 1 91 ? -5.067 -1.816 -13.608 1.00 75.25 91 THR A O 1
ATOM 666 N N . LEU A 1 92 ? -3.877 -2.925 -15.163 1.00 77.75 92 LEU A N 1
ATOM 667 C CA . LEU A 1 92 ? -3.459 -4.0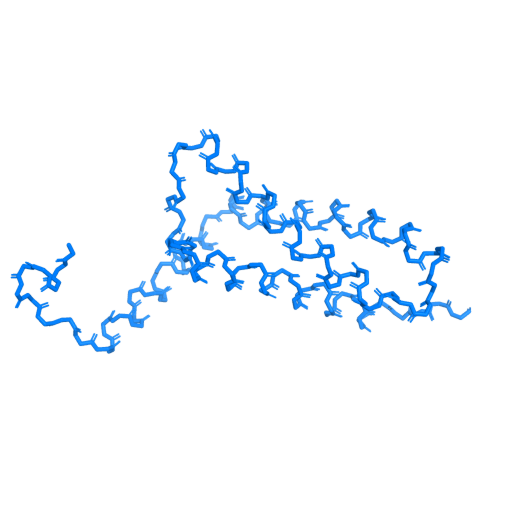32 -14.297 1.00 77.75 92 LEU A CA 1
ATOM 668 C C . LEU A 1 92 ? -2.500 -3.583 -13.188 1.00 77.75 92 LEU A C 1
ATOM 670 O O . LEU A 1 92 ? -2.693 -3.971 -12.039 1.00 77.75 92 LEU A O 1
ATOM 674 N N . GLY A 1 93 ? -1.515 -2.736 -13.503 1.00 78.81 93 GLY A N 1
ATOM 675 C CA . GLY A 1 93 ? -0.580 -2.210 -12.504 1.00 78.81 93 GLY A CA 1
ATOM 676 C C . GLY A 1 93 ? -1.285 -1.343 -11.459 1.00 78.81 93 GLY A C 1
ATOM 677 O O . GLY A 1 93 ? -1.068 -1.505 -10.260 1.00 78.81 93 GLY A O 1
ATOM 678 N N . LEU A 1 94 ? -2.211 -0.480 -11.895 1.00 82.12 94 LEU A N 1
ATOM 679 C CA . LEU A 1 94 ? -3.037 0.308 -10.977 1.00 82.12 94 LEU A CA 1
ATOM 680 C C . LEU A 1 94 ? -3.908 -0.587 -10.080 1.00 82.12 94 LEU A C 1
ATOM 682 O O . LEU A 1 94 ? -3.991 -0.353 -8.876 1.00 82.12 94 LEU A O 1
ATOM 686 N N . ALA A 1 95 ? -4.527 -1.629 -10.644 1.00 85.94 95 ALA A N 1
ATOM 687 C CA . ALA A 1 95 ? -5.332 -2.574 -9.874 1.00 85.94 95 ALA A CA 1
ATOM 688 C C . ALA A 1 95 ? -4.490 -3.324 -8.828 1.00 85.94 95 ALA A C 1
ATOM 690 O O . ALA A 1 95 ? -4.901 -3.419 -7.671 1.00 85.94 95 ALA A O 1
ATOM 691 N N . ALA A 1 96 ? -3.297 -3.796 -9.203 1.00 85.75 96 ALA A N 1
ATOM 692 C CA . ALA A 1 96 ? -2.364 -4.449 -8.287 1.00 85.75 96 ALA A CA 1
ATOM 693 C C . ALA A 1 96 ? -1.948 -3.519 -7.137 1.00 85.75 96 ALA A C 1
ATOM 695 O O . ALA A 1 96 ? -1.904 -3.935 -5.981 1.00 85.75 96 ALA A O 1
ATOM 696 N N . GLN A 1 97 ? -1.723 -2.239 -7.430 1.00 86.62 97 GLN A N 1
ATOM 697 C CA . GLN A 1 97 ? -1.353 -1.252 -6.424 1.00 86.62 97 GLN A CA 1
ATOM 698 C C . GLN A 1 97 ? -2.506 -0.930 -5.462 1.00 86.62 97 GLN A C 1
ATOM 700 O O . GLN A 1 97 ? -2.303 -0.855 -4.250 1.00 86.62 97 GLN A O 1
ATOM 705 N N . CYS A 1 98 ? -3.730 -0.793 -5.977 1.00 89.69 98 CYS A N 1
ATOM 706 C CA . CYS A 1 98 ? -4.924 -0.657 -5.145 1.00 89.69 98 CYS A CA 1
ATOM 707 C C . CYS A 1 98 ? -5.112 -1.883 -4.243 1.00 89.69 98 CYS A C 1
ATOM 709 O O . CYS A 1 98 ? -5.396 -1.724 -3.057 1.00 89.69 98 CYS A O 1
ATOM 711 N N . LEU A 1 99 ? -4.893 -3.094 -4.769 1.00 90.88 99 LEU A N 1
ATOM 712 C CA . LEU A 1 99 ? -4.919 -4.327 -3.979 1.00 90.88 99 LEU A CA 1
ATOM 713 C C . LEU A 1 99 ? -3.839 -4.333 -2.893 1.00 90.88 99 LEU A C 1
ATOM 715 O O . LEU A 1 99 ? -4.142 -4.681 -1.756 1.00 90.88 99 LEU A O 1
ATOM 719 N N . ALA A 1 100 ? -2.616 -3.891 -3.194 1.00 89.31 100 ALA A N 1
ATOM 720 C CA . ALA A 1 100 ? -1.553 -3.769 -2.197 1.00 89.31 100 ALA A CA 1
ATOM 721 C C . ALA A 1 100 ? -1.943 -2.807 -1.058 1.00 89.31 100 ALA A C 1
ATOM 723 O O . ALA A 1 100 ? -1.777 -3.137 0.118 1.00 89.31 100 ALA A O 1
ATOM 724 N N . GLY A 1 101 ? -2.542 -1.655 -1.388 1.00 89.19 101 GLY A N 1
ATOM 725 C CA . GLY A 1 101 ? -3.098 -0.728 -0.396 1.00 89.19 101 GLY A CA 1
ATOM 726 C C . GLY A 1 101 ? -4.210 -1.359 0.447 1.00 89.19 101 GLY A C 1
ATOM 727 O O . GLY A 1 101 ? -4.236 -1.200 1.669 1.00 89.19 101 GLY A O 1
ATOM 728 N N . ALA A 1 102 ? -5.097 -2.127 -0.188 1.00 90.56 102 ALA A N 1
ATOM 729 C CA . ALA A 1 102 ? -6.190 -2.829 0.476 1.00 90.56 102 ALA A CA 1
ATOM 730 C C . ALA A 1 102 ? -5.680 -3.890 1.466 1.00 90.56 102 ALA A C 1
ATOM 732 O O . ALA A 1 102 ? -6.136 -3.950 2.610 1.00 90.56 102 ALA A O 1
ATOM 733 N N . VAL A 1 103 ? -4.680 -4.680 1.058 1.00 91.62 103 VAL A N 1
ATOM 734 C CA . VAL A 1 103 ? -3.991 -5.652 1.920 1.00 91.62 103 VAL A CA 1
ATOM 735 C C . VAL A 1 103 ? -3.312 -4.948 3.096 1.00 91.62 103 VAL A C 1
ATOM 737 O O . VAL A 1 103 ? -3.461 -5.394 4.231 1.00 91.62 103 VAL A O 1
ATOM 740 N N . GLY A 1 104 ? -2.653 -3.807 2.868 1.00 87.06 104 GLY A N 1
ATOM 741 C CA . GLY A 1 104 ? -2.100 -2.979 3.945 1.00 87.06 104 GLY A CA 1
ATOM 742 C C . GLY A 1 104 ? -3.163 -2.532 4.957 1.00 87.06 104 GLY A C 1
ATOM 743 O O . GLY A 1 104 ? -2.933 -2.577 6.166 1.00 87.06 104 GLY A O 1
ATOM 744 N N . GLY A 1 105 ? -4.359 -2.180 4.478 1.00 86.69 105 GLY A N 1
ATOM 745 C CA . GLY A 1 105 ? -5.520 -1.877 5.317 1.00 86.69 105 GLY A CA 1
ATOM 746 C C . GLY A 1 105 ? -5.998 -3.070 6.148 1.00 86.69 105 GLY A C 1
ATOM 747 O O . GLY A 1 105 ? -6.246 -2.924 7.346 1.00 86.69 105 GLY A O 1
ATOM 748 N N . LEU A 1 106 ? -6.071 -4.266 5.551 1.00 87.50 106 LEU A N 1
ATOM 749 C CA . LEU A 1 106 ? -6.423 -5.495 6.276 1.00 87.50 106 LEU A CA 1
ATOM 750 C C . LEU A 1 106 ? -5.417 -5.788 7.388 1.00 87.50 106 LEU A C 1
ATOM 752 O O . LEU A 1 106 ? -5.837 -6.061 8.510 1.00 87.50 106 LEU A O 1
ATOM 756 N N . VAL A 1 107 ? -4.117 -5.700 7.090 1.00 87.12 107 VAL A N 1
ATOM 757 C CA . VAL A 1 107 ? -3.033 -5.918 8.063 1.00 87.12 107 VAL A CA 1
ATOM 758 C C . VAL A 1 107 ? -3.115 -4.902 9.203 1.00 87.12 107 VAL A C 1
ATOM 760 O O . VAL A 1 107 ? -3.004 -5.258 10.372 1.00 87.12 107 VAL A O 1
ATOM 763 N N . PHE A 1 108 ? -3.381 -3.632 8.900 1.00 85.19 108 PHE A N 1
ATOM 764 C CA . PHE A 1 108 ? -3.545 -2.607 9.930 1.00 85.19 108 PHE A CA 1
ATOM 765 C C . PHE A 1 108 ? -4.735 -2.883 10.858 1.00 85.19 108 PHE A C 1
ATOM 767 O O . PHE A 1 108 ? -4.664 -2.664 12.071 1.00 85.19 108 PHE A O 1
ATOM 774 N N . ALA A 1 109 ? -5.840 -3.368 10.297 1.00 83.69 109 ALA A N 1
ATOM 775 C CA . ALA A 1 109 ? -7.038 -3.690 11.055 1.00 83.69 109 ALA A CA 1
ATOM 776 C C . ALA A 1 109 ? -6.908 -4.977 11.886 1.00 83.69 109 ALA A C 1
ATOM 778 O O . ALA A 1 109 ? -7.524 -5.037 12.948 1.00 83.69 109 ALA A O 1
ATOM 779 N N . THR A 1 110 ? -6.105 -5.961 11.462 1.00 81.69 110 THR A N 1
ATOM 780 C CA . THR A 1 110 ? -5.815 -7.162 12.268 1.00 81.69 110 THR A CA 1
ATOM 781 C C . THR A 1 110 ? -4.801 -6.887 13.376 1.00 81.69 110 THR A C 1
ATOM 783 O O . THR A 1 110 ? -4.953 -7.409 14.477 1.00 81.69 110 THR A O 1
ATOM 786 N N . LEU A 1 111 ? -3.797 -6.039 13.123 1.00 81.00 111 LEU A N 1
ATOM 787 C CA . LEU A 1 111 ? -2.765 -5.691 14.106 1.00 81.00 111 LEU A CA 1
ATOM 788 C C . LEU A 1 111 ? -3.264 -4.780 15.224 1.00 81.00 111 LEU A C 1
ATOM 790 O O . LEU A 1 111 ? -2.670 -4.763 16.297 1.00 81.00 111 LEU A O 1
ATOM 794 N N . LYS A 1 112 ? -4.322 -3.999 14.989 1.00 67.50 112 LYS A N 1
ATOM 795 C CA . LYS A 1 112 ? -4.901 -3.109 15.996 1.00 67.50 112 LYS A CA 1
ATOM 796 C C . LYS A 1 112 ? -6.047 -3.840 16.698 1.00 67.50 112 LYS A C 1
ATOM 798 O O . LYS A 1 112 ? -7.151 -3.843 16.137 1.00 67.50 112 LYS A O 1
ATOM 803 N N . PRO A 1 113 ? -5.845 -4.404 17.908 1.00 54.91 113 PRO A N 1
ATOM 804 C CA . PRO A 1 113 ? -6.913 -5.099 18.609 1.00 54.91 113 PRO A CA 1
ATOM 805 C C . PRO A 1 113 ? -8.096 -4.143 18.752 1.00 54.91 113 PRO A C 1
ATOM 807 O O . PRO A 1 113 ? -7.923 -2.939 18.988 1.00 54.91 113 PRO A O 1
ATOM 810 N N . ALA A 1 114 ? -9.311 -4.649 18.560 1.00 56.66 114 ALA A N 1
ATOM 811 C CA . ALA A 1 114 ? -10.471 -3.945 19.072 1.00 56.66 114 ALA A CA 1
ATOM 812 C C . ALA A 1 114 ? -10.268 -3.881 20.588 1.00 56.66 114 ALA A C 1
ATOM 814 O O . ALA A 1 114 ? -10.345 -4.909 21.257 1.00 56.66 114 ALA A O 1
ATOM 815 N N . VAL A 1 115 ? -9.893 -2.708 21.106 1.00 52.84 115 VAL A N 1
ATOM 816 C CA . VAL A 1 115 ? -9.949 -2.456 22.545 1.00 52.84 115 VAL A CA 1
ATOM 817 C C . VAL A 1 115 ? -11.395 -2.751 22.930 1.00 52.84 115 VAL A C 1
ATOM 819 O O . VAL A 1 115 ? -12.301 -2.101 22.401 1.00 52.84 115 VAL A O 1
ATOM 822 N N . ARG A 1 116 ? -11.577 -3.837 23.687 1.00 44.75 116 ARG A N 1
ATOM 823 C CA . ARG A 1 116 ? -12.862 -4.243 24.253 1.00 44.75 116 ARG A CA 1
ATOM 824 C C . ARG A 1 116 ? -13.314 -3.209 25.268 1.00 44.75 116 ARG A C 1
ATOM 826 O O . ARG A 1 116 ? -12.432 -2.711 26.002 1.00 44.75 116 ARG A O 1
#

Foldseek 3Di:
DVVVVVDDDDPVNVVVVVVVLVCVQVVDPPNVVLLVVLLVVLVVVLVVVCVVVVVCSLVSLLQSQLVSLLVSQVVCCVVVVHSPRPQLPDPVSNNVSSNVRSVVSNVVSVVDDPPD